Protein AF-A0A382T7T4-F1 (afdb_monomer_lite)

Foldseek 3Di:
DDDDDDDPCCCVVPVLVVQLVVLDDDDPVLVVQLCCCCVPVVDDSVVSVVVSCVVQVVRSVVSNVD

pLDDT: mean 87.91, std 7.16, range [51.75, 94.0]

Radius of gyration: 13.66 Å; chains: 1; bounding box: 30×22×30 Å

Secondary structure (DSSP, 8-state):
-------TTHHHH-HHHHHHHHH----HHHHHHHHHHHHTT---HHHHHHHHHHHTHHHHHHHH--

Structure (mmCIF, N/CA/C/O backbone):
data_AF-A0A382T7T4-F1
#
_entry.id   AF-A0A382T7T4-F1
#
loop_
_atom_site.group_PDB
_atom_site.id
_atom_site.type_symbol
_atom_site.label_atom_id
_atom_site.label_alt_id
_atom_site.label_comp_id
_atom_site.label_asym_id
_atom_site.label_entity_id
_atom_site.label_seq_id
_atom_site.pdbx_PDB_ins_code
_atom_site.Cartn_x
_atom_site.Cartn_y
_atom_site.Cartn_z
_atom_site.occupancy
_atom_site.B_iso_or_equiv
_atom_site.auth_seq_id
_atom_site.auth_comp_id
_atom_site.auth_asym_id
_atom_site.auth_atom_id
_atom_site.pdbx_PDB_model_num
ATOM 1 N N . TYR A 1 1 ? -7.417 10.419 -6.298 1.00 51.75 1 TYR A N 1
ATOM 2 C CA . TYR A 1 1 ? -6.597 9.499 -7.110 1.00 51.75 1 TYR A CA 1
ATOM 3 C C . TYR A 1 1 ? -5.166 9.615 -6.620 1.00 51.75 1 TYR A C 1
ATOM 5 O O . TYR A 1 1 ? -4.635 10.722 -6.635 1.00 51.75 1 TYR A O 1
ATOM 13 N N . LEU A 1 2 ? -4.586 8.534 -6.100 1.00 67.69 2 LEU A N 1
ATOM 14 C CA . LEU A 1 2 ? -3.203 8.533 -5.620 1.00 67.69 2 LEU A CA 1
ATOM 15 C C . LEU A 1 2 ? -2.255 8.524 -6.825 1.00 67.69 2 LEU A C 1
ATOM 17 O O . LEU A 1 2 ? -2.449 7.751 -7.760 1.00 67.69 2 LEU A O 1
ATOM 21 N N . LYS A 1 3 ? -1.257 9.410 -6.826 1.00 72.56 3 LYS A N 1
ATOM 22 C CA . LYS A 1 3 ? -0.166 9.387 -7.807 1.00 72.56 3 LYS A CA 1
ATOM 23 C C . LYS A 1 3 ? 1.082 8.863 -7.113 1.00 72.56 3 LYS A C 1
ATOM 25 O O . LYS A 1 3 ? 1.663 9.565 -6.291 1.00 72.56 3 LYS A O 1
ATOM 30 N N . THR A 1 4 ? 1.475 7.641 -7.441 1.00 76.44 4 THR A N 1
ATOM 31 C CA . THR A 1 4 ? 2.664 7.002 -6.875 1.00 76.44 4 THR A CA 1
ATOM 32 C C . THR A 1 4 ? 3.887 7.381 -7.705 1.00 76.44 4 THR A C 1
ATOM 34 O O . THR A 1 4 ? 3.952 7.077 -8.895 1.00 76.44 4 THR A O 1
ATOM 37 N N . GLY A 1 5 ? 4.846 8.078 -7.097 1.00 82.44 5 GLY A N 1
ATOM 38 C CA . GLY A 1 5 ? 6.133 8.397 -7.716 1.00 82.44 5 GLY A CA 1
ATOM 39 C C . GLY A 1 5 ? 7.204 7.405 -7.275 1.00 82.44 5 GLY A C 1
ATOM 40 O O . GLY A 1 5 ? 7.282 7.078 -6.094 1.00 82.44 5 GLY A O 1
ATOM 41 N N . VAL A 1 6 ? 8.041 6.948 -8.207 1.00 85.00 6 VAL A N 1
ATOM 42 C CA . VAL A 1 6 ? 9.240 6.156 -7.894 1.00 85.00 6 VAL A CA 1
ATOM 43 C C . VAL A 1 6 ? 10.487 6.861 -8.412 1.00 85.00 6 VAL A C 1
ATOM 45 O O . VAL A 1 6 ? 10.429 7.614 -9.385 1.00 85.00 6 VAL A O 1
ATOM 48 N N . HIS A 1 7 ? 11.625 6.612 -7.767 1.00 89.88 7 HIS A N 1
ATOM 49 C CA . HIS A 1 7 ? 12.916 7.093 -8.250 1.00 89.88 7 HIS A CA 1
ATOM 50 C C . HIS A 1 7 ? 13.239 6.501 -9.634 1.00 89.88 7 HIS A C 1
ATOM 52 O O . HIS A 1 7 ? 12.876 5.362 -9.919 1.00 89.88 7 HIS A O 1
ATOM 58 N N . VAL A 1 8 ? 13.973 7.235 -10.478 1.00 87.81 8 VAL A N 1
ATOM 59 C CA . VAL A 1 8 ? 14.285 6.815 -11.861 1.00 87.81 8 VAL A CA 1
ATOM 60 C C . VAL A 1 8 ? 15.041 5.482 -11.937 1.00 87.81 8 VAL A C 1
ATOM 62 O O . VAL A 1 8 ? 14.849 4.710 -12.867 1.00 87.81 8 VAL A O 1
ATOM 65 N N . GLU A 1 9 ? 15.862 5.172 -10.931 1.00 91.62 9 GLU A N 1
ATOM 66 C CA . GLU A 1 9 ? 16.582 3.891 -10.848 1.00 91.62 9 GLU A CA 1
ATOM 67 C C . GLU A 1 9 ? 15.765 2.752 -10.220 1.00 91.62 9 GLU A C 1
ATOM 69 O O . GLU A 1 9 ? 16.218 1.609 -10.214 1.00 91.62 9 GLU A O 1
ATOM 74 N N . PHE A 1 10 ? 14.584 3.035 -9.667 1.00 89.69 10 PHE A N 1
ATOM 75 C CA . PHE A 1 10 ? 13.772 2.042 -8.962 1.00 89.69 10 PHE A CA 1
ATOM 76 C C . PHE A 1 10 ? 13.366 0.850 -9.849 1.00 89.69 10 PHE A C 1
ATOM 78 O O . PHE A 1 10 ? 13.540 -0.283 -9.398 1.00 89.69 10 PHE A O 1
ATOM 85 N N . PRO A 1 11 ? 12.945 1.045 -11.119 1.00 88.06 11 PRO A N 1
ATOM 86 C CA . PRO A 1 11 ? 12.678 -0.069 -12.032 1.00 88.06 11 PRO A CA 1
ATOM 87 C C . PRO A 1 11 ? 13.914 -0.931 -12.318 1.00 88.06 11 PRO A C 1
ATOM 89 O O . PRO A 1 11 ? 13.784 -2.127 -12.549 1.00 88.06 11 PRO A O 1
ATOM 92 N N . ASN A 1 12 ? 15.111 -0.333 -12.284 1.00 89.12 12 ASN A N 1
ATOM 93 C CA . ASN A 1 12 ? 16.363 -1.022 -12.598 1.00 89.12 12 ASN A CA 1
ATOM 94 C C . ASN A 1 12 ? 16.905 -1.808 -11.398 1.00 89.12 12 ASN A C 1
ATOM 96 O O . ASN A 1 12 ? 17.425 -2.907 -11.565 1.00 89.12 12 ASN A O 1
ATOM 100 N N . LYS A 1 13 ? 16.798 -1.248 -10.186 1.00 92.75 13 LYS A N 1
ATOM 101 C CA . LYS A 1 13 ? 17.292 -1.881 -8.953 1.00 92.75 13 LYS A CA 1
ATOM 102 C C . LYS A 1 13 ? 16.315 -2.908 -8.384 1.00 92.75 13 LYS A C 1
ATOM 104 O O . LYS A 1 13 ? 16.755 -3.932 -7.869 1.00 92.75 13 LYS A O 1
ATOM 109 N N . TRP A 1 14 ? 15.009 -2.655 -8.489 1.00 91.19 14 TRP A N 1
ATOM 110 C CA . TRP A 1 14 ? 13.964 -3.525 -7.940 1.00 91.19 14 TRP A CA 1
ATOM 111 C C . TRP A 1 14 ? 12.823 -3.726 -8.945 1.00 91.19 14 TRP A C 1
ATOM 113 O O . TRP A 1 14 ? 11.700 -3.277 -8.704 1.00 91.19 14 TRP A O 1
ATOM 123 N N . PRO A 1 15 ? 13.074 -4.427 -10.066 1.00 89.06 15 PRO A N 1
ATOM 124 C CA . PRO A 1 15 ? 12.081 -4.604 -11.128 1.00 89.06 15 PRO A CA 1
ATOM 125 C C . PRO A 1 15 ? 10.790 -5.275 -10.632 1.00 89.06 15 PRO A C 1
ATOM 127 O O . PRO A 1 15 ? 9.697 -4.854 -11.007 1.00 89.06 15 PRO A O 1
ATOM 130 N N . ASN A 1 16 ? 10.894 -6.250 -9.723 1.00 88.50 16 ASN A N 1
ATOM 131 C CA . ASN A 1 16 ? 9.729 -6.955 -9.175 1.00 88.50 16 ASN A CA 1
ATOM 132 C C . ASN A 1 16 ? 8.886 -6.050 -8.264 1.00 88.50 16 ASN A C 1
ATOM 134 O O . ASN A 1 16 ? 7.662 -6.018 -8.373 1.00 88.50 16 ASN A O 1
ATOM 138 N N . ALA A 1 17 ? 9.536 -5.260 -7.403 1.00 87.50 17 ALA A N 1
ATOM 139 C CA . ALA A 1 17 ? 8.836 -4.295 -6.556 1.00 87.50 17 ALA A CA 1
ATOM 140 C C . ALA A 1 17 ? 8.192 -3.187 -7.399 1.00 87.50 17 ALA A C 1
ATOM 142 O O . ALA A 1 17 ? 7.071 -2.766 -7.125 1.00 87.50 17 ALA A O 1
ATOM 143 N N . TYR A 1 18 ? 8.867 -2.749 -8.465 1.00 89.31 18 TYR A N 1
ATOM 144 C CA . TYR A 1 18 ? 8.305 -1.793 -9.408 1.00 89.31 18 TYR A CA 1
ATOM 145 C C . TYR A 1 18 ? 7.060 -2.346 -10.110 1.00 89.31 18 TYR A C 1
ATOM 147 O O . TYR A 1 18 ? 6.048 -1.650 -10.164 1.00 89.31 18 TYR A O 1
ATOM 155 N N . ALA A 1 19 ? 7.084 -3.600 -10.570 1.00 89.25 19 ALA A N 1
ATOM 156 C CA . ALA A 1 19 ? 5.914 -4.248 -11.163 1.00 89.25 19 ALA A CA 1
ATOM 157 C C . ALA A 1 19 ? 4.727 -4.304 -10.185 1.00 89.25 19 ALA A C 1
ATOM 159 O O . ALA A 1 19 ? 3.599 -3.994 -10.573 1.00 89.25 19 ALA A O 1
ATOM 160 N N . ALA A 1 20 ? 4.984 -4.613 -8.910 1.00 90.00 20 ALA A N 1
ATOM 161 C CA . ALA A 1 20 ? 3.957 -4.571 -7.874 1.00 90.00 20 ALA A CA 1
ATOM 162 C C . ALA A 1 20 ? 3.406 -3.155 -7.657 1.00 90.00 20 ALA A C 1
ATOM 164 O O . ALA A 1 20 ? 2.192 -2.963 -7.632 1.00 90.00 20 ALA A O 1
ATOM 165 N N . MET A 1 21 ? 4.273 -2.139 -7.593 1.00 87.81 21 MET A N 1
ATOM 166 C CA . MET A 1 21 ? 3.849 -0.739 -7.463 1.00 87.81 21 MET A CA 1
ATOM 167 C C . MET A 1 21 ? 3.014 -0.247 -8.648 1.00 87.81 21 MET A C 1
ATOM 169 O O . MET A 1 21 ? 2.124 0.576 -8.454 1.00 87.81 21 MET A O 1
ATOM 173 N N . GLN A 1 22 ? 3.286 -0.733 -9.862 1.00 87.56 22 GLN A N 1
ATOM 174 C CA . GLN A 1 22 ? 2.481 -0.411 -11.045 1.00 87.56 22 GLN A CA 1
ATOM 175 C C . GLN A 1 22 ? 1.086 -1.055 -10.996 1.00 87.56 22 GLN A C 1
ATOM 177 O O . GLN A 1 22 ? 0.134 -0.485 -11.521 1.00 87.56 22 GLN A O 1
ATOM 182 N N . LYS A 1 23 ? 0.955 -2.230 -10.368 1.00 89.38 23 LYS A N 1
ATOM 183 C CA . LYS A 1 23 ? -0.321 -2.951 -10.201 1.00 89.38 23 LYS A CA 1
ATOM 184 C C . LYS A 1 23 ? -1.121 -2.490 -8.980 1.00 89.38 23 LYS A C 1
ATOM 186 O O . LYS A 1 23 ? -2.331 -2.710 -8.924 1.00 89.38 23 LYS A O 1
ATOM 191 N N . MET A 1 24 ? -0.455 -1.864 -8.012 1.00 89.06 24 MET A N 1
ATOM 192 C CA . MET A 1 24 ? -1.059 -1.382 -6.777 1.00 89.06 24 MET A CA 1
ATOM 193 C C . MET A 1 24 ? -2.157 -0.355 -7.066 1.00 89.06 24 MET A C 1
ATOM 195 O O . MET A 1 24 ? -1.919 0.691 -7.669 1.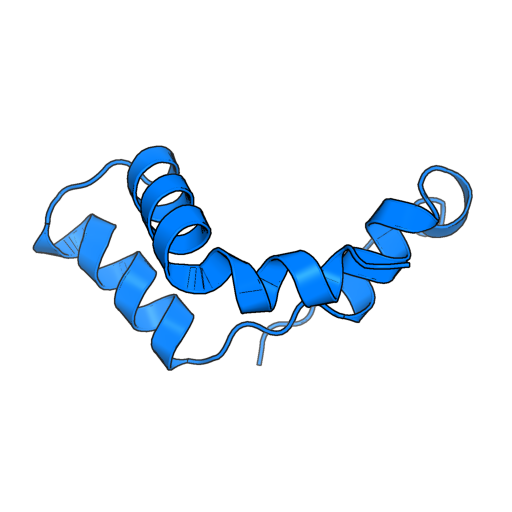00 89.06 24 MET A O 1
ATOM 199 N N . ASN A 1 25 ? -3.367 -0.642 -6.591 1.00 86.81 25 ASN A N 1
ATOM 200 C CA . ASN A 1 25 ? -4.524 0.223 -6.785 1.00 86.81 25 ASN A CA 1
ATOM 201 C C . ASN A 1 25 ? -5.383 0.246 -5.521 1.00 86.81 25 ASN A C 1
ATOM 203 O O . ASN A 1 25 ? -6.201 -0.651 -5.316 1.00 86.81 25 ASN A O 1
ATOM 207 N N . PHE A 1 26 ? -5.199 1.268 -4.685 1.00 86.38 26 PHE A N 1
ATOM 208 C CA . PHE A 1 26 ? -6.066 1.529 -3.537 1.00 86.38 26 PHE A CA 1
ATOM 209 C C . PHE A 1 26 ? -7.326 2.278 -3.970 1.00 86.38 26 PHE A C 1
ATOM 211 O O . PHE A 1 26 ? -7.267 3.273 -4.696 1.00 86.38 26 PHE A O 1
ATOM 218 N N . THR A 1 27 ? -8.474 1.818 -3.487 1.00 87.69 27 THR A N 1
ATOM 219 C CA . THR A 1 27 ? -9.763 2.485 -3.673 1.00 87.69 27 THR A CA 1
ATOM 220 C C . THR A 1 27 ? -10.018 3.475 -2.541 1.00 87.69 27 THR A C 1
ATOM 222 O O . THR A 1 27 ? -9.398 3.411 -1.480 1.00 87.69 27 THR A O 1
ATOM 225 N N . SER A 1 28 ? -10.982 4.377 -2.726 1.00 87.62 28 SER A N 1
ATOM 226 C CA . SER A 1 28 ? -11.444 5.249 -1.639 1.00 87.62 28 SER A CA 1
ATOM 227 C C . SER A 1 28 ? -11.966 4.464 -0.431 1.00 87.62 28 SER A C 1
ATOM 229 O O . SER A 1 28 ? -11.805 4.925 0.691 1.00 87.62 28 SER A O 1
ATOM 231 N N . ALA A 1 29 ? -12.548 3.279 -0.645 1.00 89.00 29 ALA A N 1
ATOM 232 C CA . ALA A 1 29 ? -13.013 2.427 0.446 1.00 89.00 29 ALA A CA 1
ATOM 233 C C . ALA A 1 29 ? -11.847 1.897 1.296 1.00 89.00 29 ALA A C 1
ATOM 235 O O . ALA A 1 29 ? -11.943 1.907 2.517 1.00 89.00 29 ALA A O 1
ATOM 236 N N . ASP A 1 30 ? -10.725 1.517 0.674 1.00 87.81 30 ASP A N 1
ATOM 237 C CA . ASP A 1 30 ? -9.536 1.054 1.408 1.00 87.81 30 ASP A CA 1
ATOM 238 C C . ASP A 1 30 ? -8.969 2.150 2.305 1.00 87.81 30 ASP A C 1
ATOM 240 O O . ASP A 1 30 ? -8.676 1.913 3.472 1.00 87.81 30 ASP A O 1
ATOM 244 N N . LEU A 1 31 ? -8.853 3.364 1.759 1.00 88.69 31 LEU A N 1
ATOM 245 C CA . LEU A 1 31 ? -8.34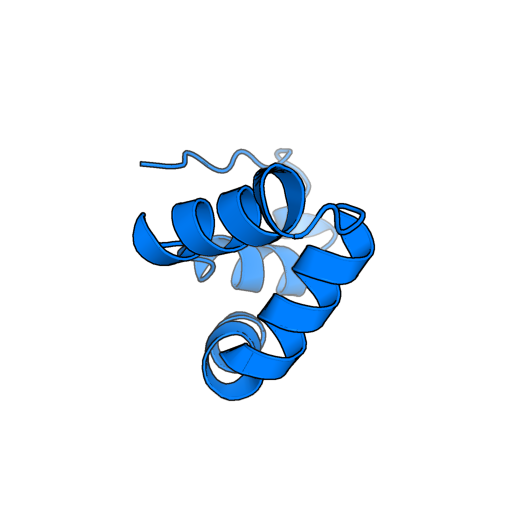3 4.514 2.500 1.00 88.69 31 LEU A CA 1
ATOM 246 C C . LEU A 1 31 ? -9.266 4.885 3.663 1.00 88.69 31 LEU A C 1
ATOM 248 O O . LEU A 1 31 ? -8.776 5.177 4.747 1.00 88.69 31 LEU A O 1
ATOM 252 N N . ASN A 1 32 ? -10.585 4.828 3.456 1.00 89.88 32 ASN A N 1
ATOM 253 C CA . ASN A 1 32 ? -11.556 5.083 4.518 1.00 89.88 32 ASN A CA 1
ATOM 254 C C . ASN A 1 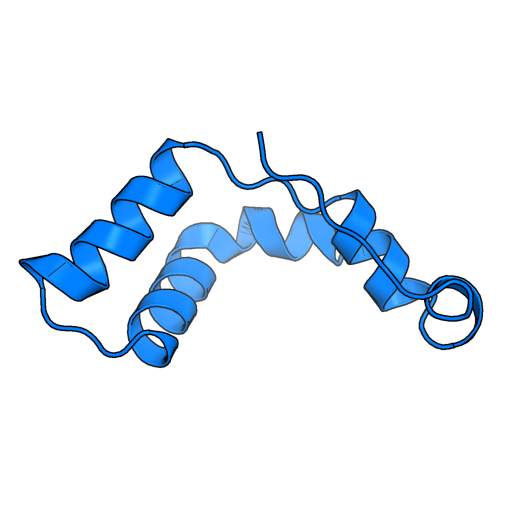32 ? -11.499 4.013 5.615 1.00 89.88 32 ASN A C 1
ATOM 256 O O . ASN A 1 32 ? -11.579 4.360 6.788 1.00 89.88 32 ASN A O 1
ATOM 260 N N . ASN A 1 33 ? -11.341 2.736 5.255 1.00 89.44 33 ASN A N 1
ATOM 261 C CA . ASN A 1 33 ? -11.230 1.651 6.230 1.00 89.44 33 ASN A CA 1
ATOM 262 C C . ASN A 1 33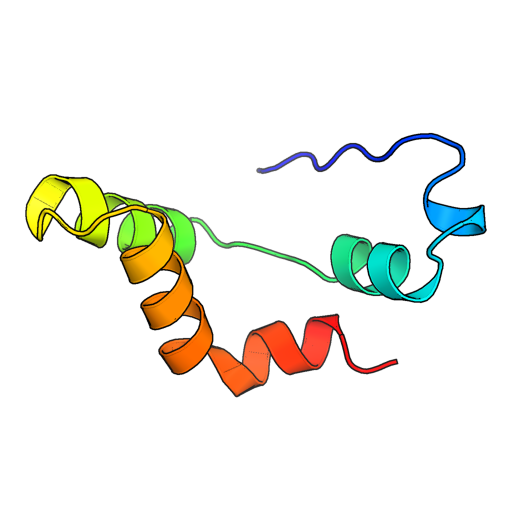 ? -9.938 1.765 7.048 1.00 89.44 33 ASN A C 1
ATOM 264 O O . ASN A 1 33 ? -9.984 1.675 8.270 1.00 89.44 33 ASN A O 1
ATOM 268 N N . LEU A 1 34 ? -8.803 2.024 6.391 1.00 89.94 34 LEU A N 1
ATOM 269 C CA . LEU A 1 34 ? -7.524 2.253 7.068 1.00 89.94 34 LEU A CA 1
ATOM 270 C C . LEU A 1 34 ? -7.580 3.481 7.990 1.00 89.94 34 LEU A C 1
ATOM 272 O O . LEU A 1 34 ? -7.111 3.406 9.121 1.00 89.94 34 LEU A O 1
ATOM 276 N N . ALA A 1 35 ? -8.188 4.584 7.538 1.00 90.12 35 ALA A N 1
ATOM 277 C CA . ALA A 1 35 ? -8.387 5.772 8.367 1.00 90.12 35 ALA A CA 1
ATOM 278 C C . ALA A 1 35 ? -9.300 5.484 9.568 1.00 90.12 35 ALA A C 1
ATOM 280 O O . ALA A 1 35 ? -8.992 5.901 10.677 1.00 90.12 35 ALA A O 1
ATOM 281 N N . ALA A 1 36 ? -10.380 4.718 9.380 1.00 91.56 36 ALA A N 1
ATOM 282 C CA . ALA A 1 36 ? -11.269 4.324 10.470 1.00 91.56 36 ALA A CA 1
ATOM 283 C C . ALA A 1 36 ? -10.556 3.464 11.525 1.00 91.56 36 ALA A C 1
ATOM 285 O O . ALA A 1 36 ? -10.750 3.694 12.715 1.00 91.56 36 ALA A O 1
ATOM 286 N N . TYR A 1 37 ? -9.693 2.526 11.122 1.00 89.62 37 TYR A N 1
ATOM 287 C CA . TYR A 1 37 ? -8.927 1.716 12.078 1.00 89.62 37 TYR A CA 1
ATOM 288 C C . TYR A 1 37 ? -8.026 2.566 12.979 1.00 89.62 37 TYR A C 1
ATOM 290 O O . TYR A 1 37 ? -7.882 2.268 14.161 1.00 89.62 37 TYR A O 1
ATOM 298 N N . ILE A 1 38 ? -7.459 3.648 12.449 1.00 90.38 38 ILE A N 1
ATOM 299 C CA . ILE A 1 38 ? -6.582 4.535 13.217 1.00 90.38 38 ILE A CA 1
ATOM 300 C C . ILE A 1 38 ? -7.409 5.527 14.047 1.00 90.38 38 ILE A C 1
ATOM 302 O O . ILE A 1 38 ? -7.238 5.617 15.259 1.00 90.38 38 ILE A O 1
ATOM 306 N N . ASP A 1 39 ? -8.339 6.247 13.415 1.00 90.75 39 ASP A N 1
ATOM 307 C CA . ASP A 1 39 ? -9.048 7.370 14.041 1.00 90.75 39 ASP A CA 1
ATOM 308 C C . ASP A 1 39 ? -10.204 6.933 14.958 1.00 90.75 39 ASP A C 1
ATOM 310 O O . ASP A 1 39 ? -10.533 7.642 15.911 1.00 90.75 39 ASP A O 1
ATOM 314 N N . ILE A 1 40 ? -10.850 5.796 14.667 1.00 91.38 40 ILE A N 1
ATOM 315 C CA . ILE A 1 40 ? -12.005 5.284 15.426 1.00 91.38 40 ILE A CA 1
ATOM 316 C C . ILE A 1 40 ? -11.574 4.159 16.361 1.00 91.38 40 ILE A C 1
ATOM 318 O O . ILE A 1 40 ? -11.857 4.222 17.558 1.00 91.38 40 ILE A O 1
ATOM 322 N N . ASP A 1 41 ? -10.892 3.145 15.825 1.00 87.69 41 ASP A N 1
ATOM 323 C CA . ASP A 1 41 ? -10.507 1.967 16.610 1.00 87.69 41 ASP A CA 1
ATOM 324 C C . ASP A 1 41 ? -9.207 2.190 17.405 1.00 87.69 41 ASP A C 1
ATOM 326 O O . ASP A 1 41 ? -8.864 1.373 18.261 1.00 87.69 41 ASP A O 1
ATOM 330 N N . GLY A 1 42 ? -8.502 3.303 17.165 1.00 91.69 42 GLY A N 1
ATOM 331 C CA . GLY A 1 42 ? -7.282 3.671 17.885 1.00 91.69 42 GLY A CA 1
ATOM 332 C C . GLY A 1 42 ? -6.102 2.737 17.612 1.00 91.69 42 GLY A C 1
ATOM 333 O O . GLY A 1 42 ? -5.222 2.620 18.463 1.00 91.69 42 GLY A O 1
ATOM 334 N N . MET A 1 43 ? -6.104 2.029 16.477 1.00 93.19 43 MET A N 1
ATOM 335 C CA . MET A 1 43 ? -5.012 1.138 16.087 1.00 93.19 43 MET A CA 1
ATOM 336 C C . MET A 1 43 ? -3.792 1.940 15.638 1.00 93.19 43 MET A C 1
ATOM 338 O O . MET A 1 43 ? -3.921 2.974 14.978 1.00 93.19 43 MET A O 1
ATOM 342 N N . GLU A 1 44 ? -2.600 1.418 15.920 1.00 94.00 44 GLU A N 1
ATOM 343 C CA . GLU A 1 44 ? -1.383 1.953 15.316 1.00 94.00 44 GLU A CA 1
ATOM 344 C C . GLU A 1 44 ? -1.410 1.735 13.789 1.00 94.00 44 GLU A C 1
ATOM 346 O O . GLU A 1 44 ? -1.974 0.740 13.309 1.00 94.00 44 GLU A O 1
ATOM 351 N N . PRO A 1 45 ? -0.808 2.635 12.990 1.00 89.38 45 PRO A N 1
ATOM 352 C CA . PRO A 1 45 ? -0.805 2.524 11.532 1.00 89.38 45 PRO A CA 1
ATOM 353 C C . PRO A 1 45 ? -0.278 1.177 11.015 1.00 89.38 45 PRO A C 1
ATOM 355 O O . PRO A 1 45 ? -0.800 0.639 10.035 1.00 89.38 45 PRO A O 1
ATOM 358 N N . GLU A 1 46 ? 0.734 0.613 11.673 1.00 91.25 46 GLU A N 1
ATOM 359 C CA . GLU A 1 46 ? 1.309 -0.691 11.345 1.00 91.25 46 GLU A CA 1
ATOM 360 C C . GLU A 1 46 ? 0.327 -1.844 11.601 1.00 91.25 46 GLU A C 1
ATOM 362 O O . GLU A 1 46 ? 0.242 -2.775 10.791 1.00 91.25 46 GLU A O 1
ATOM 367 N N . ASP A 1 47 ? -0.455 -1.771 12.680 1.00 93.12 47 ASP A N 1
ATOM 368 C CA . ASP A 1 47 ? -1.469 -2.775 13.018 1.00 93.12 47 ASP A CA 1
ATOM 369 C C . ASP A 1 47 ? -2.648 -2.706 12.041 1.00 93.12 47 ASP A C 1
ATOM 371 O O . ASP A 1 47 ? -3.095 -3.734 11.522 1.00 93.12 47 ASP A O 1
ATOM 375 N N . ALA A 1 48 ? -3.098 -1.494 11.703 1.00 91.44 48 ALA A N 1
ATOM 376 C CA . ALA A 1 48 ? -4.128 -1.268 10.692 1.00 91.44 48 ALA A CA 1
ATOM 377 C C . ALA A 1 48 ? -3.693 -1.785 9.308 1.00 91.44 48 ALA A C 1
ATOM 379 O O . ALA A 1 48 ? -4.475 -2.438 8.609 1.00 91.44 48 ALA A O 1
ATOM 380 N N . ALA A 1 49 ? -2.435 -1.548 8.921 1.00 90.50 49 ALA A N 1
ATOM 381 C CA . ALA A 1 49 ? -1.869 -2.071 7.680 1.00 90.50 49 ALA A CA 1
ATOM 382 C C . ALA A 1 49 ? -1.783 -3.604 7.694 1.00 90.50 49 ALA A C 1
ATOM 384 O O . ALA A 1 49 ? -2.165 -4.248 6.716 1.00 90.50 49 ALA A O 1
ATOM 385 N N . THR A 1 50 ? -1.343 -4.196 8.808 1.00 92.94 50 THR A N 1
ATOM 386 C CA . THR A 1 50 ? -1.277 -5.656 8.985 1.00 92.94 50 THR A CA 1
ATOM 387 C C . THR A 1 50 ? -2.660 -6.286 8.862 1.00 92.94 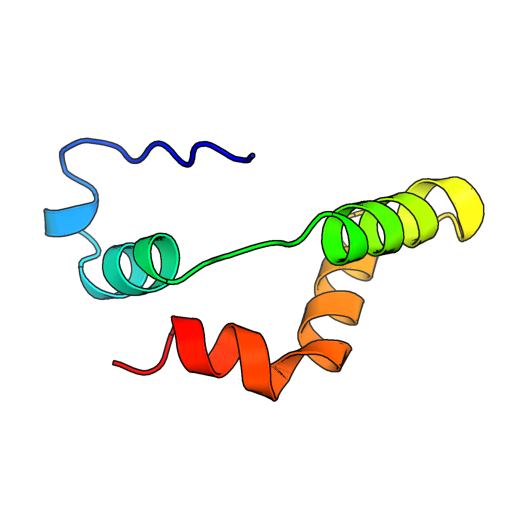50 THR A C 1
ATOM 389 O O . THR A 1 50 ? -2.833 -7.268 8.138 1.00 92.94 50 THR A O 1
ATOM 392 N N . LYS A 1 51 ? -3.668 -5.684 9.500 1.00 92.31 51 LYS A N 1
ATOM 393 C CA . LYS A 1 51 ? -5.061 -6.113 9.385 1.00 92.31 51 LYS A CA 1
ATOM 394 C C . LYS A 1 51 ? -5.572 -6.012 7.949 1.00 92.31 51 LYS A C 1
ATOM 396 O O . LYS A 1 51 ? -6.150 -6.970 7.444 1.00 92.31 51 LYS A O 1
ATOM 401 N N . TRP A 1 52 ? -5.334 -4.888 7.274 1.00 91.38 52 TRP A N 1
ATOM 402 C CA . TRP A 1 52 ? -5.756 -4.721 5.883 1.00 91.38 52 TRP A CA 1
ATOM 403 C C . TRP A 1 52 ? -5.090 -5.753 4.966 1.00 91.38 52 TRP A C 1
ATOM 405 O O . TRP A 1 52 ? -5.767 -6.320 4.112 1.00 91.38 52 TRP A O 1
ATOM 415 N N . LEU A 1 53 ? -3.799 -6.046 5.161 1.00 92.06 53 LEU A N 1
ATOM 416 C CA . LEU A 1 53 ? -3.092 -7.085 4.408 1.00 92.06 53 LEU A CA 1
ATOM 417 C C . LEU A 1 53 ? -3.705 -8.471 4.641 1.00 92.06 53 LEU A C 1
ATOM 419 O O . LEU A 1 53 ? -3.924 -9.191 3.670 1.00 92.06 53 LEU A O 1
ATOM 423 N N . ALA A 1 54 ? -4.018 -8.828 5.888 1.00 92.81 54 ALA A N 1
ATOM 424 C CA . ALA A 1 54 ? -4.664 -10.102 6.205 1.00 92.81 54 ALA A CA 1
ATOM 425 C C . ALA A 1 54 ? -6.058 -10.220 5.560 1.00 92.81 54 ALA A C 1
ATOM 427 O O . ALA A 1 54 ? -6.395 -11.255 4.994 1.00 92.81 54 ALA A O 1
ATOM 428 N N . ASP A 1 55 ? -6.845 -9.143 5.583 1.00 92.25 55 ASP A N 1
ATOM 429 C CA . ASP A 1 55 ? -8.210 -9.135 5.046 1.00 92.25 55 ASP A CA 1
ATOM 430 C C . ASP A 1 55 ? -8.258 -9.048 3.501 1.00 92.25 55 ASP A C 1
ATOM 432 O O . ASP A 1 55 ? -9.302 -9.300 2.901 1.00 92.25 55 ASP A O 1
ATOM 436 N N . ASN A 1 56 ? -7.153 -8.678 2.837 1.00 91.94 56 ASN A N 1
ATOM 437 C CA . ASN A 1 56 ? -7.095 -8.418 1.389 1.00 91.94 56 ASN A CA 1
ATOM 438 C C . ASN A 1 56 ? -6.019 -9.248 0.662 1.00 91.94 56 ASN A C 1
ATOM 440 O O . ASN A 1 56 ? -5.489 -8.803 -0.363 1.00 91.94 56 ASN A O 1
ATOM 444 N N . GLU A 1 57 ? -5.699 -10.443 1.165 1.00 92.75 57 GLU A N 1
ATOM 445 C CA . GLU A 1 57 ? -4.643 -11.315 0.624 1.00 92.75 57 GLU A CA 1
ATOM 446 C C . GLU A 1 57 ? -4.757 -11.576 -0.874 1.00 92.75 57 GLU A C 1
ATOM 448 O O . GLU A 1 57 ? -3.815 -11.302 -1.621 1.00 92.75 57 GLU A O 1
ATOM 453 N N . ASP A 1 58 ? -5.929 -11.987 -1.347 1.00 91.25 58 ASP A N 1
ATOM 454 C CA . ASP A 1 58 ? -6.181 -12.250 -2.770 1.00 91.25 58 ASP A CA 1
ATOM 455 C C . ASP A 1 58 ? -5.871 -11.040 -3.664 1.00 91.25 58 ASP A C 1
ATOM 457 O O . ASP A 1 58 ? -5.503 -11.166 -4.833 1.00 91.25 58 ASP A O 1
ATOM 461 N N . ARG A 1 59 ? -6.002 -9.834 -3.110 1.00 90.81 59 ARG A N 1
ATOM 462 C CA . ARG A 1 59 ? -5.852 -8.592 -3.855 1.00 90.81 59 ARG A CA 1
ATOM 463 C C . ARG A 1 59 ? -4.407 -8.125 -3.914 1.00 90.81 59 ARG A C 1
ATOM 465 O O . ARG A 1 59 ? -3.937 -7.796 -5.003 1.00 90.81 59 ARG A O 1
ATOM 472 N N . TRP A 1 60 ? -3.697 -8.078 -2.786 1.00 90.25 60 TRP A N 1
ATOM 473 C CA . TRP A 1 60 ? -2.291 -7.661 -2.808 1.00 90.25 60 TRP A CA 1
ATOM 474 C C . TRP A 1 60 ? -1.382 -8.753 -3.372 1.00 90.25 60 TRP A C 1
ATOM 476 O O . TRP A 1 60 ? -0.388 -8.430 -4.027 1.00 90.25 60 TRP A O 1
ATOM 486 N N . SER A 1 61 ? -1.745 -10.030 -3.217 1.00 91.88 61 SER A N 1
ATOM 487 C CA . SER A 1 61 ? -1.031 -11.137 -3.862 1.00 91.88 61 SER A CA 1
ATOM 488 C C . SER A 1 61 ? -1.076 -11.011 -5.387 1.00 91.88 61 SER A C 1
ATOM 490 O O . SER A 1 61 ? -0.050 -11.186 -6.040 1.00 91.88 61 SER A O 1
ATOM 492 N N . ALA A 1 62 ? -2.200 -10.572 -5.967 1.00 90.50 62 ALA A N 1
ATOM 493 C CA . ALA A 1 62 ? -2.297 -10.271 -7.397 1.00 90.50 62 ALA A CA 1
ATOM 494 C C . ALA A 1 62 ? -1.384 -9.109 -7.844 1.00 90.50 62 ALA A C 1
ATOM 496 O O . ALA A 1 62 ? -0.982 -9.049 -9.010 1.00 90.50 62 ALA A O 1
ATOM 497 N N . TRP A 1 63 ? -1.023 -8.188 -6.941 1.00 89.75 63 TRP A N 1
ATOM 498 C CA . TRP A 1 63 ? -0.067 -7.119 -7.246 1.00 89.75 63 TRP A CA 1
ATOM 499 C C . TRP A 1 63 ? 1.358 -7.653 -7.340 1.00 89.75 63 TRP A C 1
ATOM 501 O O . TRP A 1 63 ? 2.094 -7.265 -8.245 1.00 89.75 63 TRP A O 1
ATOM 511 N N . ILE A 1 64 ? 1.743 -8.562 -6.447 1.00 87.75 64 ILE A N 1
ATOM 512 C CA . ILE A 1 64 ? 3.096 -9.130 -6.428 1.00 87.75 64 ILE A CA 1
ATOM 513 C C . ILE A 1 64 ? 3.253 -10.374 -7.311 1.00 87.75 64 ILE A C 1
ATOM 515 O O . ILE A 1 64 ? 4.381 -10.772 -7.585 1.00 87.75 64 ILE A O 1
ATOM 519 N N . ALA A 1 65 ? 2.154 -10.970 -7.777 1.00 76.50 65 ALA A N 1
ATOM 520 C CA . ALA A 1 65 ? 2.176 -12.095 -8.701 1.00 76.50 65 ALA A CA 1
ATOM 521 C C . ALA A 1 65 ? 2.792 -11.658 -10.039 1.00 76.50 65 ALA A C 1
ATOM 523 O O . ALA A 1 65 ? 2.216 -10.837 -10.766 1.00 76.50 65 ALA A O 1
ATOM 524 N N . GLY A 1 66 ? 3.981 -12.178 -10.347 1.00 62.38 66 GLY A N 1
ATOM 525 C CA . GLY A 1 66 ? 4.776 -11.860 -11.532 1.00 62.38 66 GLY A CA 1
ATOM 526 C C . GLY A 1 66 ? 5.882 -12.875 -11.743 1.00 62.38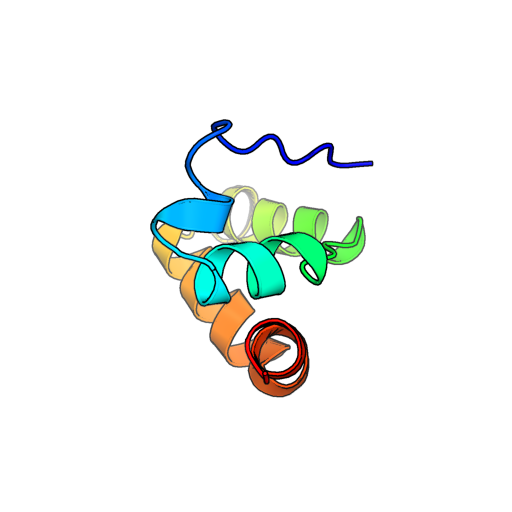 66 GLY A C 1
ATOM 527 O O . GLY A 1 66 ? 6.599 -13.155 -10.759 1.00 62.38 66 GLY A O 1
#

Organism: NCBI:txid408172

InterPro domains:
  IPR007210 ABC-type glycine betaine transport system, substrate-binding domain [PF04069] (3-54)

Sequence (66 aa):
YLKTGVHVEFPNKWPNAYAAMQKMNFTSADLNNLAAYIDIDGMEPEDAATKWLADNEDRWSAWIAG